Protein AF-A0A0F9R1C4-F1 (afdb_monomer_lite)

Foldseek 3Di:
DDDPDQDDLVNVVVVVVVLVVVQKDKAFDDQFKAKAKAQDPVLVVQLVVVCVVCVVVQQFPWKKKWADPNGIMMIITGGPDGHDLLVSLVVNVVSRGDPVQSVSLVSCVVVPHPPRHIDIGHPPTDIDTDDD

Radius of gyration: 14.85 Å; chains: 1; bounding box: 39×30×43 Å

pLDDT: mean 85.59, std 12.15, range [35.22, 96.94]

Organism: NCBI:txid412755

Structure (mmCIF, N/CA/C/O backbone):
data_AF-A0A0F9R1C4-F1
#
_entry.id   AF-A0A0F9R1C4-F1
#
loop_
_atom_site.group_PDB
_atom_site.id
_atom_site.type_symbol
_atom_site.label_atom_id
_atom_site.label_alt_id
_atom_site.label_comp_id
_atom_site.label_asym_id
_atom_site.label_entity_id
_atom_site.label_seq_id
_atom_site.pdbx_PDB_ins_code
_atom_site.Cartn_x
_atom_site.Cartn_y
_atom_site.Cartn_z
_atom_site.occupancy
_atom_site.B_iso_or_equiv
_atom_site.auth_seq_id
_atom_site.auth_comp_id
_atom_site.auth_asym_id
_atom_site.auth_atom_id
_atom_site.pdbx_PDB_model_num
ATOM 1 N N . MET A 1 1 ? 12.376 13.079 -26.849 1.00 35.22 1 MET A N 1
ATOM 2 C CA . MET A 1 1 ? 11.604 11.848 -26.584 1.00 35.22 1 MET A CA 1
ATOM 3 C C . MET A 1 1 ? 12.262 11.164 -25.399 1.00 35.22 1 MET A C 1
ATOM 5 O O . MET A 1 1 ? 13.296 10.536 -25.569 1.00 35.22 1 MET A O 1
ATOM 9 N N . SER A 1 2 ? 11.776 11.421 -24.185 1.00 38.38 2 SER A N 1
ATOM 10 C CA . SER A 1 2 ? 12.316 10.813 -22.966 1.00 38.38 2 SER A CA 1
ATOM 11 C C . SER A 1 2 ? 11.898 9.348 -22.930 1.00 38.38 2 SER A C 1
ATOM 13 O O . SER A 1 2 ? 10.715 9.051 -22.784 1.00 38.38 2 SER A O 1
ATOM 15 N N . GLY A 1 3 ? 12.860 8.445 -23.117 1.00 39.12 3 GLY A N 1
ATOM 16 C CA . GLY A 1 3 ? 12.654 7.009 -22.990 1.00 39.12 3 GLY A CA 1
ATOM 17 C C . GLY A 1 3 ? 12.244 6.675 -21.564 1.00 39.12 3 GLY A C 1
ATOM 18 O O . GLY A 1 3 ? 13.079 6.627 -20.668 1.00 39.12 3 GLY A O 1
ATOM 19 N N . HIS A 1 4 ? 10.952 6.480 -21.337 1.00 49.06 4 HIS A N 1
ATOM 20 C CA . HIS A 1 4 ? 10.474 5.780 -20.154 1.00 49.06 4 HIS A CA 1
ATOM 21 C C . HIS A 1 4 ? 10.633 4.297 -20.471 1.00 49.06 4 HIS A C 1
ATOM 23 O O . HIS A 1 4 ? 9.728 3.661 -21.006 1.00 49.06 4 HIS A O 1
ATOM 29 N N . GLY A 1 5 ? 11.857 3.793 -20.275 1.00 57.22 5 GLY A N 1
ATOM 30 C CA . GLY A 1 5 ? 12.114 2.359 -20.314 1.00 57.22 5 GLY A CA 1
ATOM 31 C C . GLY A 1 5 ? 11.211 1.663 -19.301 1.00 57.22 5 GLY A C 1
ATOM 32 O O . GLY A 1 5 ? 10.859 2.257 -18.279 1.00 57.22 5 GLY A O 1
ATOM 33 N N . ASN A 1 6 ? 10.810 0.426 -19.598 1.00 60.00 6 ASN A N 1
ATOM 34 C CA . ASN A 1 6 ? 10.078 -0.386 -18.629 1.00 60.00 6 ASN A CA 1
ATOM 35 C C . ASN A 1 6 ? 10.836 -0.381 -17.290 1.00 60.00 6 ASN A C 1
ATOM 37 O O . ASN A 1 6 ? 12.071 -0.425 -17.313 1.00 60.00 6 ASN A O 1
ATOM 41 N N . PRO A 1 7 ? 10.136 -0.322 -16.142 1.00 68.81 7 PRO A N 1
ATOM 42 C CA . PRO A 1 7 ? 10.789 -0.437 -14.847 1.00 68.81 7 PRO A CA 1
ATOM 43 C C . PRO A 1 7 ? 11.641 -1.708 -14.834 1.00 68.81 7 PRO A C 1
ATOM 45 O O . PRO A 1 7 ? 11.129 -2.782 -15.136 1.00 68.81 7 PRO A O 1
ATOM 48 N N . THR A 1 8 ? 12.938 -1.590 -14.547 1.00 80.88 8 THR A N 1
ATOM 49 C CA . THR A 1 8 ? 13.839 -2.744 -14.444 1.00 80.88 8 THR A CA 1
ATOM 50 C C . THR A 1 8 ? 14.053 -3.120 -12.984 1.00 80.88 8 THR A C 1
ATOM 52 O O . THR A 1 8 ? 13.933 -2.291 -12.080 1.00 80.88 8 THR A O 1
ATOM 55 N N . GLN A 1 9 ? 14.428 -4.379 -12.771 1.00 80.06 9 GLN A N 1
ATOM 56 C CA . GLN A 1 9 ? 14.869 -4.903 -11.481 1.00 80.06 9 GLN A CA 1
ATOM 57 C C . GLN A 1 9 ? 16.016 -4.043 -10.907 1.00 80.06 9 GLN A C 1
ATOM 59 O O . GLN A 1 9 ? 15.949 -3.589 -9.770 1.00 80.06 9 GLN A O 1
ATOM 64 N N . GLU A 1 10 ? 16.992 -3.692 -11.748 1.00 83.69 10 GLU A N 1
ATOM 65 C CA . GLU A 1 10 ? 18.109 -2.800 -11.409 1.00 83.69 10 GLU A CA 1
ATOM 66 C C . GLU A 1 10 ? 17.666 -1.386 -11.004 1.00 83.69 10 GLU A C 1
ATOM 68 O O . GLU A 1 10 ? 18.165 -0.844 -10.022 1.00 83.69 10 GLU A O 1
ATOM 73 N N . ALA A 1 11 ? 16.719 -0.775 -11.728 1.00 80.19 11 ALA A N 1
ATOM 74 C CA . ALA A 1 11 ? 16.234 0.570 -11.411 1.00 80.19 11 ALA A CA 1
ATOM 75 C C . ALA A 1 11 ? 15.523 0.612 -10.052 1.00 80.19 11 ALA A C 1
ATOM 77 O O . ALA A 1 11 ? 15.634 1.590 -9.313 1.00 80.19 11 ALA A O 1
ATOM 78 N N . ARG A 1 12 ? 14.809 -0.462 -9.706 1.00 81.69 12 ARG A N 1
ATOM 79 C CA . ARG A 1 12 ? 14.185 -0.602 -8.393 1.00 81.69 12 ARG A CA 1
ATOM 80 C C . ARG A 1 12 ? 15.231 -0.761 -7.294 1.00 81.69 12 ARG A C 1
ATOM 82 O O . ARG A 1 12 ? 15.148 -0.069 -6.283 1.00 81.69 12 ARG A O 1
ATOM 89 N N . ASP A 1 13 ? 16.192 -1.662 -7.485 1.00 85.00 13 ASP A N 1
ATOM 90 C CA . ASP A 1 13 ? 17.241 -1.906 -6.492 1.00 85.00 13 ASP A CA 1
ATOM 91 C C . ASP A 1 13 ? 18.073 -0.636 -6.256 1.00 85.00 13 ASP A C 1
ATOM 93 O O . ASP A 1 13 ? 18.369 -0.303 -5.113 1.00 85.00 13 ASP A O 1
ATOM 97 N N . TYR A 1 14 ? 18.307 0.161 -7.303 1.00 85.44 14 TYR A N 1
ATOM 98 C CA . TYR A 1 14 ? 18.925 1.481 -7.185 1.00 85.44 14 TYR A CA 1
ATOM 99 C C . TYR A 1 14 ? 18.144 2.443 -6.270 1.00 85.44 14 TYR A C 1
ATOM 101 O O . TYR A 1 14 ? 18.745 3.121 -5.435 1.00 85.44 14 TYR A O 1
ATOM 109 N N . GLU A 1 15 ? 16.814 2.519 -6.388 1.00 81.56 15 GLU A N 1
ATOM 110 C CA . GLU A 1 15 ? 16.010 3.383 -5.510 1.00 81.56 15 GLU A CA 1
ATOM 111 C C . GLU A 1 15 ? 15.978 2.871 -4.061 1.00 81.56 15 GLU A C 1
ATOM 113 O O . GLU A 1 15 ? 15.996 3.678 -3.126 1.00 81.56 15 GLU A O 1
ATOM 118 N N . ILE A 1 16 ? 16.000 1.548 -3.861 1.00 85.75 16 ILE 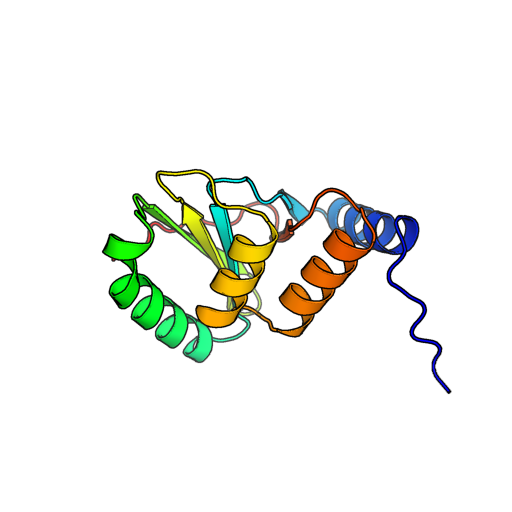A N 1
ATOM 119 C CA . ILE A 1 16 ? 16.144 0.933 -2.535 1.00 85.75 16 ILE A CA 1
ATOM 120 C C . ILE A 1 16 ? 17.498 1.308 -1.924 1.00 85.75 16 ILE A C 1
ATOM 122 O O . ILE A 1 16 ? 17.540 1.835 -0.811 1.00 85.75 16 ILE A O 1
ATOM 126 N N . ASP A 1 17 ? 18.594 1.115 -2.655 1.00 88.56 17 ASP A N 1
ATOM 127 C CA . ASP A 1 17 ? 19.947 1.423 -2.188 1.00 88.56 17 ASP A CA 1
ATOM 128 C C . ASP A 1 17 ? 20.097 2.906 -1.853 1.00 88.56 17 ASP A C 1
ATOM 130 O O . ASP A 1 17 ? 20.601 3.268 -0.790 1.00 88.56 17 ASP A O 1
ATOM 134 N N . LYS A 1 18 ? 19.588 3.786 -2.715 1.00 86.94 18 LYS A N 1
ATOM 135 C CA . LYS A 1 18 ? 19.577 5.235 -2.495 1.00 86.94 18 LYS A CA 1
ATOM 136 C C . LYS A 1 18 ? 18.799 5.624 -1.238 1.00 86.94 18 LYS A C 1
ATOM 138 O O . LYS A 1 18 ? 19.245 6.494 -0.488 1.00 86.94 18 LYS A O 1
ATOM 143 N N . ALA A 1 19 ? 17.654 4.991 -0.983 1.00 86.00 19 ALA A N 1
ATOM 144 C CA . ALA A 1 19 ? 16.889 5.211 0.238 1.00 86.00 19 ALA A CA 1
ATOM 145 C C . ALA A 1 19 ? 17.654 4.727 1.482 1.00 86.00 19 ALA A C 1
ATOM 147 O O . ALA A 1 19 ? 17.767 5.475 2.456 1.00 86.00 19 ALA A O 1
ATOM 148 N N . LEU A 1 20 ? 18.244 3.530 1.436 1.00 87.00 20 LEU A N 1
ATOM 149 C CA . LEU A 1 20 ? 19.052 2.981 2.528 1.00 87.00 20 LEU A CA 1
ATOM 150 C C . LEU A 1 20 ? 20.285 3.851 2.823 1.00 87.00 20 LEU A C 1
ATOM 152 O O . LEU A 1 20 ? 20.552 4.165 3.982 1.00 87.00 20 LEU A O 1
ATOM 156 N N . MET A 1 21 ? 20.994 4.320 1.789 1.00 88.81 21 MET A 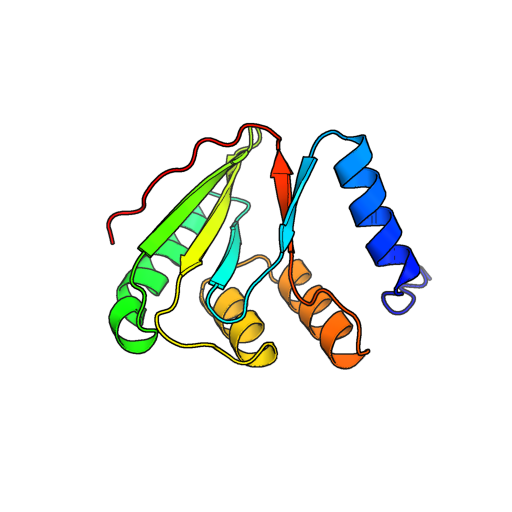N 1
ATOM 157 C CA . MET A 1 21 ? 22.128 5.248 1.918 1.00 88.81 21 MET A CA 1
ATOM 158 C C . MET A 1 21 ? 21.720 6.592 2.533 1.00 88.81 21 MET A C 1
ATOM 160 O O . MET A 1 21 ? 22.515 7.221 3.229 1.00 88.81 21 MET A O 1
ATOM 164 N N . ALA A 1 22 ? 20.475 7.023 2.321 1.00 86.44 22 ALA A N 1
ATOM 165 C CA . ALA A 1 22 ? 19.905 8.209 2.955 1.00 86.44 22 ALA A CA 1
ATOM 166 C C . ALA A 1 22 ? 19.427 7.962 4.404 1.00 86.44 22 ALA A C 1
ATOM 168 O O . ALA A 1 22 ? 18.799 8.844 4.994 1.00 86.44 22 ALA A O 1
ATOM 169 N N . GLY A 1 23 ? 19.692 6.782 4.979 1.00 85.19 23 GLY A N 1
ATOM 170 C CA . GLY A 1 23 ? 19.266 6.410 6.329 1.00 85.19 23 GLY A CA 1
ATOM 171 C C . GLY A 1 23 ? 17.756 6.203 6.450 1.00 85.19 23 GLY A C 1
ATOM 172 O O . GLY A 1 23 ? 17.192 6.385 7.529 1.00 85.19 23 GLY A O 1
ATOM 173 N N . ARG A 1 24 ? 17.081 5.882 5.342 1.00 85.94 24 ARG A N 1
ATOM 174 C CA . ARG A 1 24 ? 15.646 5.586 5.317 1.00 85.94 24 ARG A CA 1
ATOM 175 C C . ARG A 1 24 ? 15.397 4.102 5.560 1.00 85.94 24 ARG A C 1
ATOM 177 O O . ARG A 1 24 ? 16.268 3.261 5.352 1.00 85.94 24 ARG A O 1
ATOM 184 N N . VAL A 1 25 ? 14.191 3.786 6.005 1.00 86.38 25 VAL A N 1
ATOM 185 C CA . VAL A 1 25 ? 13.720 2.425 6.256 1.00 86.38 25 VAL A CA 1
ATOM 186 C C . VAL A 1 25 ? 12.840 1.993 5.091 1.00 86.38 25 VAL A C 1
ATOM 188 O O . VAL A 1 25 ? 11.992 2.757 4.639 1.00 86.38 25 VAL A O 1
ATOM 191 N N . ILE A 1 26 ? 13.028 0.766 4.612 1.00 86.81 26 ILE A N 1
ATOM 192 C CA . ILE A 1 26 ? 12.151 0.167 3.605 1.00 86.81 26 ILE A CA 1
ATOM 193 C C . ILE A 1 26 ? 11.121 -0.698 4.318 1.00 86.81 26 ILE A C 1
ATOM 195 O O . ILE A 1 26 ? 11.480 -1.642 5.023 1.00 86.81 26 ILE A O 1
ATOM 199 N N . VAL A 1 27 ? 9.842 -0.386 4.127 1.00 87.38 27 VAL A N 1
ATOM 200 C CA . VAL A 1 27 ? 8.738 -1.179 4.666 1.00 87.38 27 VAL A CA 1
ATOM 201 C C . VAL A 1 27 ? 8.140 -1.998 3.538 1.00 87.38 27 VAL A C 1
ATOM 203 O O . VAL A 1 27 ? 7.409 -1.473 2.701 1.00 87.38 27 VAL A O 1
ATOM 206 N N . TYR A 1 28 ? 8.439 -3.292 3.521 1.00 87.88 28 TYR A N 1
ATOM 207 C CA . TYR A 1 28 ? 7.884 -4.215 2.537 1.00 87.88 28 TYR A CA 1
ATOM 208 C C . TYR A 1 28 ? 6.434 -4.574 2.865 1.00 87.88 28 TYR A C 1
ATOM 210 O O . TYR A 1 28 ? 6.090 -4.838 4.019 1.00 87.88 28 TYR A O 1
ATOM 218 N N . GLY A 1 29 ? 5.589 -4.605 1.837 1.00 86.12 29 GLY A N 1
ATOM 219 C CA . GLY A 1 29 ? 4.228 -5.114 1.932 1.00 86.12 29 GLY A CA 1
ATOM 220 C C . GLY A 1 29 ? 4.210 -6.596 2.308 1.00 86.12 29 GLY A C 1
ATOM 221 O O . GLY A 1 29 ? 5.072 -7.371 1.893 1.00 86.12 29 GLY A O 1
ATOM 222 N N . THR A 1 30 ? 3.200 -7.000 3.071 1.00 91.31 30 THR A N 1
ATOM 223 C CA . THR A 1 30 ? 2.920 -8.407 3.384 1.00 91.31 30 THR A CA 1
ATOM 224 C C . THR A 1 30 ? 1.540 -8.781 2.840 1.00 91.31 30 THR A C 1
ATOM 226 O O . THR A 1 30 ? 0.732 -7.893 2.561 1.00 91.31 30 THR A O 1
ATOM 229 N N . PRO A 1 31 ? 1.211 -10.079 2.701 1.00 94.31 31 PRO A N 1
ATOM 230 C CA . PRO A 1 31 ? -0.127 -10.491 2.278 1.00 94.31 31 PRO A CA 1
ATOM 231 C C . PRO A 1 31 ? -1.260 -9.967 3.169 1.00 94.31 31 PRO A C 1
ATOM 233 O O . PRO A 1 31 ? -2.387 -9.867 2.710 1.00 94.31 31 PRO A O 1
ATOM 236 N N . THR A 1 32 ? -0.971 -9.608 4.418 1.00 95.56 32 THR A N 1
ATOM 237 C CA . THR A 1 32 ? -1.947 -9.121 5.402 1.00 95.56 32 THR A CA 1
ATOM 238 C C . THR A 1 32 ? -1.816 -7.622 5.675 1.00 95.56 32 THR A C 1
ATOM 240 O O . THR A 1 32 ? -2.261 -7.151 6.721 1.00 95.56 32 THR A O 1
ATOM 243 N N . MET A 1 33 ? -1.188 -6.859 4.774 1.00 95.00 33 MET A N 1
ATOM 244 C CA . MET A 1 33 ? -0.988 -5.422 4.952 1.00 95.00 33 MET A CA 1
ATOM 245 C C . MET A 1 33 ? -1.247 -4.640 3.664 1.00 95.00 33 MET A C 1
ATOM 247 O O . MET A 1 33 ? -0.640 -4.921 2.632 1.00 95.00 33 MET A O 1
ATOM 251 N N . LEU A 1 34 ? -2.090 -3.609 3.754 1.00 95.38 34 LEU A N 1
ATOM 252 C CA . LEU A 1 34 ? -2.172 -2.542 2.755 1.00 95.38 34 LEU A CA 1
ATOM 253 C C . LEU A 1 34 ? -1.343 -1.345 3.220 1.00 95.38 34 LEU A C 1
ATOM 255 O O . LEU A 1 34 ? -1.319 -1.011 4.405 1.00 95.38 34 LEU A O 1
ATOM 259 N N . GLN A 1 35 ? -0.689 -0.693 2.271 1.00 94.88 35 GLN A N 1
ATOM 260 C CA . GLN A 1 35 ? 0.140 0.486 2.479 1.00 94.88 35 GLN A CA 1
ATOM 261 C C . GLN A 1 35 ? -0.424 1.629 1.640 1.00 94.88 35 GLN A C 1
ATOM 263 O O . GLN A 1 35 ? -0.538 1.467 0.429 1.00 94.88 35 GLN A O 1
ATOM 268 N N . LEU A 1 36 ? -0.772 2.762 2.245 1.00 95.12 36 LEU A N 1
ATOM 269 C CA . LEU A 1 36 ? -1.213 3.957 1.522 1.00 95.12 36 LEU A CA 1
ATOM 270 C C . LEU A 1 36 ? -0.147 5.038 1.620 1.00 95.12 36 LEU A C 1
ATOM 272 O O . LEU A 1 36 ? 0.312 5.321 2.725 1.00 95.12 36 LEU A O 1
ATOM 276 N N . ASP A 1 37 ? 0.186 5.648 0.488 1.00 93.50 37 ASP A N 1
ATOM 277 C CA . ASP A 1 37 ? 1.041 6.832 0.412 1.00 93.50 37 ASP A CA 1
ATOM 278 C C . ASP A 1 37 ? 0.188 8.076 0.163 1.00 93.50 37 ASP A C 1
ATOM 280 O O . ASP A 1 37 ? -0.571 8.115 -0.809 1.00 93.50 37 ASP A O 1
ATOM 284 N N . LEU A 1 38 ? 0.239 9.049 1.075 1.00 93.00 38 LEU A N 1
ATOM 285 C CA . LEU A 1 38 ? -0.649 10.209 1.088 1.00 93.00 38 LEU A CA 1
ATOM 286 C C . LEU A 1 38 ? 0.173 11.492 1.262 1.00 93.00 38 LEU A C 1
ATOM 288 O O . LEU A 1 38 ? 0.729 11.757 2.327 1.00 93.00 38 LEU A O 1
ATOM 292 N N . ASP A 1 39 ? 0.175 12.344 0.243 1.00 89.00 39 ASP A N 1
ATOM 293 C CA . ASP A 1 39 ? 0.955 13.588 0.211 1.00 89.00 39 ASP A CA 1
ATOM 294 C C . ASP A 1 39 ? 0.273 14.771 0.919 1.00 89.00 39 ASP A C 1
ATOM 296 O O . ASP A 1 39 ? 0.853 15.847 1.062 1.00 89.00 39 ASP A O 1
ATOM 300 N N . SER A 1 40 ? -0.988 14.620 1.337 1.00 89.56 40 SER A N 1
ATOM 301 C CA . SER A 1 40 ? -1.777 15.727 1.883 1.00 89.56 40 SER A CA 1
ATOM 302 C C . SER A 1 40 ? -2.749 15.315 2.985 1.00 89.56 40 SER A C 1
ATOM 304 O O . SER A 1 40 ? -3.233 14.184 3.063 1.00 89.56 40 SER A O 1
ATOM 306 N N . MET A 1 41 ? -3.109 16.291 3.826 1.00 89.19 41 MET A N 1
ATOM 307 C CA . MET A 1 41 ? -4.142 16.103 4.848 1.00 89.19 41 MET A CA 1
ATOM 308 C C . MET A 1 41 ? -5.517 15.795 4.234 1.00 89.19 41 MET A C 1
ATOM 310 O O . MET A 1 41 ? -6.287 15.028 4.801 1.00 89.19 41 MET A O 1
ATOM 314 N N . GLU A 1 42 ? -5.821 16.344 3.056 1.00 91.75 42 GLU A N 1
ATOM 315 C CA . GLU A 1 42 ? -7.076 16.062 2.356 1.00 91.75 42 GLU A CA 1
ATOM 316 C C . GLU A 1 42 ? -7.167 14.591 1.921 1.00 91.75 42 GLU A C 1
ATOM 318 O O . GLU A 1 42 ? -8.194 13.943 2.145 1.00 91.75 42 GLU A O 1
ATOM 323 N N . GLN A 1 43 ? -6.088 14.043 1.346 1.00 93.38 43 GLN A N 1
ATOM 324 C CA . GLN A 1 43 ? -5.997 12.618 1.017 1.00 93.38 43 GLN A CA 1
ATOM 325 C C . GLN A 1 43 ? -6.122 11.756 2.273 1.00 93.38 43 GLN A C 1
ATOM 327 O O . GLN A 1 43 ? -6.880 10.791 2.263 1.00 93.38 43 GLN A O 1
ATOM 332 N N . TYR A 1 44 ? -5.465 12.143 3.370 1.00 93.00 44 TYR A N 1
ATOM 333 C CA . TYR A 1 44 ? -5.600 11.469 4.661 1.00 93.00 44 TYR A CA 1
ATOM 334 C C . TYR A 1 44 ? -7.050 11.413 5.146 1.00 93.00 44 TYR A C 1
ATOM 336 O O . TYR A 1 44 ? -7.566 10.330 5.411 1.00 93.00 44 TYR A O 1
ATOM 344 N N . THR A 1 45 ? -7.753 12.544 5.205 1.00 92.88 45 THR A N 1
ATOM 345 C CA . THR A 1 45 ? -9.153 12.569 5.653 1.00 92.88 45 THR A CA 1
ATOM 346 C C . THR A 1 45 ? -10.055 11.706 4.766 1.00 92.88 45 THR A C 1
ATOM 348 O O . THR A 1 45 ? -10.914 10.986 5.278 1.00 92.88 45 THR A O 1
ATOM 351 N N . LYS A 1 46 ? -9.846 11.734 3.444 1.00 95.44 46 LYS A N 1
ATOM 352 C CA . LYS A 1 46 ? -10.586 10.888 2.496 1.00 95.44 46 LYS A CA 1
ATOM 353 C C . LYS A 1 46 ? -10.292 9.403 2.707 1.00 95.44 46 LYS A C 1
ATOM 355 O O . LYS A 1 46 ? -11.235 8.619 2.797 1.00 95.44 46 LYS A O 1
ATOM 360 N N . ALA A 1 47 ? -9.019 9.034 2.839 1.00 96.00 47 ALA A N 1
ATOM 361 C CA . ALA A 1 47 ? -8.595 7.662 3.085 1.00 96.00 47 ALA A CA 1
ATOM 362 C C . ALA A 1 47 ? -9.211 7.125 4.379 1.00 96.00 47 ALA A C 1
ATOM 364 O O . ALA A 1 47 ? -9.843 6.076 4.358 1.00 96.00 47 ALA A O 1
ATOM 365 N N . VAL A 1 48 ? -9.131 7.874 5.485 1.00 95.06 48 VAL A N 1
ATOM 366 C CA . VAL A 1 48 ? -9.738 7.475 6.766 1.00 95.06 48 VAL A CA 1
ATOM 367 C C . VAL A 1 48 ? -11.239 7.220 6.620 1.00 95.06 48 VAL A C 1
ATOM 369 O O . VAL A 1 48 ? -11.718 6.185 7.073 1.00 95.06 48 VAL A O 1
ATOM 372 N N . SER A 1 49 ? -11.971 8.104 5.936 1.00 95.94 49 SER A N 1
ATOM 373 C CA . SER A 1 49 ? -13.407 7.919 5.681 1.00 95.94 49 SER A CA 1
ATOM 374 C C . SER A 1 49 ? -13.704 6.615 4.926 1.00 95.94 49 SER A C 1
ATOM 376 O O . SER A 1 49 ? -14.570 5.835 5.331 1.00 95.94 49 SER A O 1
ATOM 378 N N . LEU A 1 50 ? -12.943 6.334 3.863 1.00 96.94 50 LEU A N 1
ATOM 379 C CA . LEU A 1 50 ? -13.097 5.113 3.068 1.00 96.94 50 LEU A CA 1
ATOM 380 C C . LEU A 1 50 ? -12.727 3.860 3.866 1.00 96.94 50 LEU A C 1
ATOM 382 O O . LEU A 1 50 ? -13.457 2.871 3.830 1.00 96.94 50 LEU A O 1
ATOM 386 N N . ILE A 1 51 ? -11.639 3.907 4.634 1.00 96.31 51 ILE A N 1
ATOM 387 C CA . ILE A 1 51 ? -11.214 2.796 5.487 1.00 96.31 51 ILE A CA 1
ATOM 388 C C . ILE A 1 51 ? -12.295 2.495 6.528 1.00 96.31 51 ILE A C 1
ATOM 390 O O . ILE A 1 51 ? -12.657 1.333 6.694 1.00 96.31 51 ILE A O 1
ATOM 394 N N . THR A 1 52 ? -12.857 3.510 7.192 1.00 95.44 52 THR A N 1
ATOM 395 C CA . THR A 1 52 ? -13.971 3.324 8.134 1.00 95.44 52 THR A CA 1
ATOM 396 C C . THR A 1 52 ? -15.169 2.667 7.449 1.00 95.44 52 THR A C 1
ATOM 398 O O . THR A 1 52 ? -15.756 1.741 8.009 1.00 95.44 52 THR A O 1
ATOM 401 N N . HIS A 1 53 ? -15.508 3.091 6.228 1.00 95.75 53 HIS A N 1
ATOM 402 C CA . HIS A 1 53 ? -16.630 2.533 5.472 1.00 95.75 53 HIS A CA 1
ATOM 403 C C . HIS A 1 53 ? -16.427 1.053 5.101 1.00 95.75 53 HIS A C 1
ATOM 405 O O . HIS A 1 53 ? -17.355 0.250 5.201 1.00 95.75 53 HIS A O 1
ATOM 411 N N . PHE A 1 54 ? -15.207 0.668 4.721 1.00 95.81 54 PHE A N 1
ATOM 412 C CA . PHE A 1 54 ? -14.888 -0.695 4.283 1.00 95.81 54 PHE A CA 1
ATOM 413 C C . PHE A 1 54 ? -14.290 -1.591 5.378 1.00 95.81 54 PHE A C 1
ATOM 415 O O . PHE A 1 54 ? -14.013 -2.761 5.118 1.00 95.81 54 PHE A O 1
ATOM 422 N N . LYS A 1 55 ? -14.146 -1.094 6.614 1.00 94.12 55 LYS A N 1
ATOM 423 C CA . LYS A 1 55 ? -13.463 -1.780 7.726 1.00 94.12 55 LYS A CA 1
ATOM 424 C C . LYS A 1 55 ? -13.944 -3.209 7.963 1.00 94.12 55 LYS A C 1
ATOM 426 O O . LYS A 1 55 ? -13.126 -4.114 8.118 1.00 94.12 55 LYS A O 1
ATOM 431 N N . SER A 1 56 ? -15.261 -3.409 7.995 1.00 92.31 56 SER A N 1
ATOM 432 C CA . SER A 1 56 ? -15.873 -4.723 8.214 1.00 92.31 56 SER A CA 1
ATOM 433 C C . SER A 1 56 ? -15.694 -5.659 7.020 1.00 92.31 56 SER A C 1
ATOM 435 O O . SER A 1 56 ? -15.423 -6.837 7.216 1.00 92.31 56 SER A O 1
ATOM 437 N N . HIS A 1 57 ? -15.800 -5.133 5.798 1.00 94.25 57 HIS A N 1
ATOM 438 C CA . HIS A 1 57 ? -15.674 -5.902 4.558 1.00 94.25 57 HIS A CA 1
ATOM 439 C C . HIS A 1 57 ? -14.244 -6.398 4.327 1.00 94.25 57 HIS A C 1
ATOM 441 O O . HIS A 1 57 ? -14.049 -7.495 3.819 1.00 94.25 57 HIS A O 1
ATOM 447 N N . LEU A 1 58 ? -13.256 -5.592 4.717 1.00 93.25 58 LEU A N 1
ATOM 448 C CA . LEU A 1 58 ? -11.835 -5.904 4.579 1.00 93.25 58 LEU A CA 1
ATOM 449 C C . LEU A 1 58 ? -11.249 -6.635 5.794 1.00 93.25 58 LEU A C 1
ATOM 451 O O . LEU A 1 58 ? -10.075 -6.991 5.775 1.00 93.25 58 LEU A O 1
ATOM 455 N N . GLY A 1 59 ? -12.035 -6.834 6.859 1.00 94.00 59 GLY A N 1
ATOM 456 C CA . GLY A 1 59 ? -11.569 -7.485 8.081 1.00 94.00 59 GLY A CA 1
ATOM 457 C C . GLY A 1 59 ? -10.341 -6.792 8.674 1.00 94.00 59 GLY A C 1
ATOM 458 O O . GLY A 1 59 ? -9.317 -7.439 8.858 1.00 94.00 59 GLY A O 1
ATOM 459 N N . ILE A 1 60 ? -10.426 -5.480 8.930 1.00 94.50 60 ILE A N 1
ATOM 460 C CA . ILE A 1 60 ? -9.294 -4.652 9.385 1.00 94.50 60 ILE A CA 1
ATOM 461 C C . ILE A 1 60 ? -9.187 -4.662 10.925 1.00 94.50 60 ILE A C 1
ATOM 463 O O . ILE A 1 60 ? -9.953 -3.942 11.582 1.00 94.50 60 ILE A O 1
ATOM 467 N N . PRO A 1 61 ? -8.247 -5.418 11.536 1.00 90.75 61 PRO A N 1
ATOM 468 C CA . PRO A 1 61 ? -8.035 -5.420 12.985 1.00 90.75 61 PRO A CA 1
ATOM 469 C C . PRO A 1 61 ? -7.380 -4.141 13.506 1.00 90.75 61 PRO A C 1
ATOM 471 O O . PRO A 1 61 ? -7.676 -3.703 14.619 1.00 90.75 61 PRO A O 1
ATOM 474 N N . SER A 1 62 ? -6.478 -3.537 12.732 1.00 92.44 62 SER A N 1
ATOM 475 C CA . SER A 1 62 ? -5.699 -2.388 13.187 1.00 92.44 62 SER A CA 1
ATOM 476 C C . SER A 1 62 ? -5.207 -1.536 12.032 1.00 92.44 62 SER A C 1
ATOM 478 O O . SER A 1 62 ? -4.853 -2.046 10.969 1.00 92.44 62 SER A O 1
ATOM 480 N N . VAL A 1 63 ? -5.133 -0.231 12.284 1.00 94.00 63 VAL A N 1
ATOM 481 C CA . VAL A 1 63 ? -4.554 0.737 11.359 1.00 94.00 63 VAL A CA 1
ATOM 482 C C . VAL A 1 63 ? -3.548 1.596 12.099 1.00 94.00 63 VAL A C 1
ATOM 484 O O . VAL A 1 63 ? -3.812 2.082 13.203 1.00 94.00 63 VAL A O 1
ATOM 487 N N . PHE A 1 64 ? -2.391 1.775 11.480 1.00 91.94 64 PHE A N 1
ATOM 488 C CA . PHE A 1 64 ? -1.326 2.627 11.974 1.00 91.94 64 PHE A CA 1
ATOM 489 C C . PHE A 1 64 ? -0.960 3.651 10.918 1.00 91.94 64 PHE A C 1
ATOM 491 O O . PHE A 1 64 ? -1.208 3.440 9.733 1.00 91.94 64 PHE A O 1
ATOM 498 N N . TRP A 1 65 ? -0.347 4.746 11.334 1.00 90.75 65 TRP A N 1
ATOM 499 C CA . TRP A 1 65 ? 0.187 5.708 10.390 1.00 90.75 65 TRP A CA 1
ATOM 500 C C . TRP A 1 65 ? 1.457 6.370 10.910 1.00 90.75 65 TRP A C 1
ATOM 502 O O . TRP A 1 65 ? 1.730 6.377 12.115 1.00 90.75 65 TRP A O 1
ATOM 512 N N . THR A 1 66 ? 2.229 6.898 9.972 1.00 89.50 66 THR A N 1
ATOM 513 C CA . THR A 1 66 ? 3.467 7.649 10.190 1.00 89.50 66 THR A CA 1
ATOM 514 C C . THR A 1 66 ? 3.352 9.003 9.493 1.00 89.50 66 THR A C 1
ATOM 516 O O . THR A 1 66 ? 2.616 9.148 8.515 1.00 89.50 66 THR A O 1
ATOM 519 N N . GLU A 1 67 ? 4.073 10.007 9.993 1.00 85.94 67 GLU A N 1
ATOM 520 C CA . GLU A 1 67 ? 4.207 11.314 9.341 1.00 85.94 67 GLU A CA 1
ATOM 521 C C . GLU A 1 67 ? 5.677 11.611 9.066 1.00 85.94 67 GLU A C 1
ATOM 523 O O . GLU A 1 67 ? 6.530 11.525 9.953 1.00 85.94 67 GLU A O 1
ATOM 528 N N . SER A 1 68 ? 5.976 12.007 7.837 1.00 77.44 68 SER A N 1
ATOM 529 C CA . SER A 1 68 ? 7.264 12.589 7.484 1.00 77.44 68 SER A CA 1
ATOM 530 C C . SER A 1 68 ? 7.350 14.052 7.936 1.00 77.44 68 SER A C 1
ATOM 532 O O . SER A 1 68 ? 6.344 14.732 8.125 1.00 77.44 68 SER A O 1
ATOM 534 N N . LYS A 1 69 ? 8.571 14.597 8.023 1.00 71.56 69 LYS A N 1
ATOM 535 C CA . LYS A 1 69 ? 8.784 16.024 8.335 1.00 71.56 69 LYS A CA 1
ATOM 536 C C . LYS A 1 69 ? 8.156 16.976 7.308 1.00 71.56 69 LYS A C 1
ATOM 538 O O . LYS A 1 69 ? 7.897 18.126 7.643 1.00 71.56 69 LYS A O 1
ATOM 543 N N . SER A 1 70 ? 7.959 16.521 6.070 1.00 74.00 70 SER A N 1
ATOM 544 C CA . SER A 1 70 ? 7.344 17.297 4.987 1.00 74.00 70 SER A CA 1
ATOM 545 C C . SER A 1 70 ? 5.817 17.193 4.952 1.00 74.00 70 SER A C 1
ATOM 547 O O . SER A 1 70 ? 5.203 17.855 4.123 1.00 74.00 70 SER A O 1
ATOM 549 N N . GLY A 1 71 ? 5.202 16.408 5.844 1.00 75.56 71 GLY A N 1
ATOM 550 C CA . GLY A 1 71 ? 3.746 16.267 5.951 1.00 75.56 71 GLY A CA 1
ATOM 551 C C . GLY 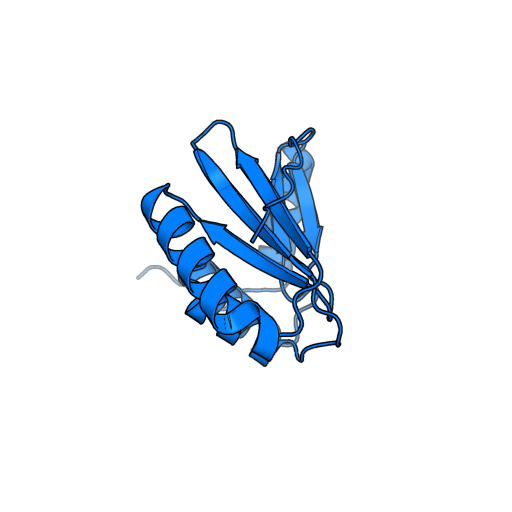A 1 71 ? 3.142 15.102 5.161 1.00 75.56 71 GLY A C 1
ATOM 552 O O . GLY A 1 71 ? 1.939 14.865 5.285 1.00 75.56 71 GLY A O 1
ATOM 553 N N . ASN A 1 72 ? 3.949 14.342 4.409 1.00 83.81 72 ASN A N 1
ATOM 554 C CA . ASN A 1 72 ? 3.506 13.083 3.802 1.00 83.81 72 ASN A CA 1
ATOM 555 C C . ASN A 1 72 ? 3.191 12.080 4.909 1.00 83.81 72 ASN A C 1
ATOM 557 O O . ASN A 1 72 ? 3.973 11.954 5.860 1.00 83.81 72 ASN A O 1
ATOM 561 N N . ARG A 1 73 ? 2.074 11.371 4.769 1.00 89.69 73 ARG A N 1
ATOM 562 C CA . ARG A 1 73 ? 1.623 10.338 5.696 1.00 89.69 73 ARG A CA 1
ATOM 563 C C . ARG A 1 73 ? 1.581 8.999 5.002 1.00 89.69 73 ARG A C 1
ATOM 565 O O . ARG A 1 73 ? 1.014 8.885 3.920 1.00 89.69 73 ARG A O 1
ATOM 572 N N . HIS A 1 74 ? 2.068 7.977 5.687 1.00 92.56 74 HIS A N 1
ATOM 573 C CA . HIS A 1 74 ? 1.819 6.610 5.272 1.00 92.56 74 HIS A CA 1
ATOM 574 C C . HIS A 1 74 ? 0.825 5.954 6.214 1.00 92.56 74 HIS A C 1
ATOM 576 O O . HIS A 1 74 ? 0.952 6.075 7.431 1.00 92.56 74 HIS A O 1
ATOM 582 N N . ILE A 1 75 ? -0.166 5.260 5.658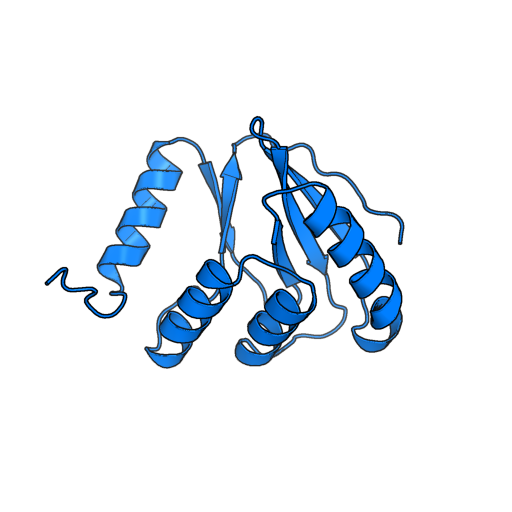 1.00 94.00 75 ILE A N 1
ATOM 583 C CA . ILE A 1 75 ? -1.112 4.453 6.433 1.00 94.00 75 ILE A CA 1
ATOM 584 C C . ILE A 1 75 ? -0.815 2.976 6.192 1.00 94.00 75 ILE A C 1
ATOM 586 O O . ILE A 1 75 ? -0.727 2.526 5.054 1.00 94.00 75 ILE A O 1
ATOM 590 N N . TYR A 1 76 ? -0.724 2.220 7.279 1.00 94.12 76 TYR A N 1
ATOM 591 C CA . TYR A 1 76 ? -0.539 0.777 7.302 1.00 94.12 76 TYR A CA 1
ATOM 592 C C . TYR A 1 76 ? -1.807 0.128 7.842 1.00 94.12 76 TYR A C 1
ATOM 594 O O . TYR A 1 76 ? -2.170 0.312 9.005 1.00 94.12 76 TYR A O 1
ATOM 602 N N . ILE A 1 77 ? -2.497 -0.618 6.988 1.00 95.38 77 ILE A N 1
ATOM 603 C CA . ILE A 1 77 ? -3.756 -1.287 7.310 1.00 95.38 77 ILE A CA 1
ATOM 604 C C . ILE A 1 77 ? -3.471 -2.774 7.418 1.00 95.38 77 ILE A C 1
ATOM 606 O O . ILE A 1 77 ? -3.142 -3.407 6.417 1.00 95.38 77 ILE A O 1
ATOM 610 N N . HIS A 1 78 ? -3.621 -3.338 8.610 1.00 95.12 78 HIS A N 1
ATOM 611 C CA . HIS A 1 78 ? -3.546 -4.783 8.773 1.00 95.12 78 HIS A CA 1
ATOM 612 C C . HIS A 1 78 ? -4.881 -5.417 8.418 1.00 95.12 78 HIS A C 1
ATOM 614 O O . HIS A 1 78 ? -5.932 -4.840 8.692 1.00 95.12 78 HIS A O 1
ATOM 620 N N . LEU A 1 79 ? -4.814 -6.604 7.827 1.00 95.81 79 LEU A N 1
ATOM 621 C CA . LEU A 1 79 ? -5.943 -7.436 7.436 1.00 95.81 79 LEU A CA 1
ATOM 622 C C . LEU A 1 79 ? -5.919 -8.724 8.264 1.00 95.81 79 LEU A C 1
ATOM 624 O O . LEU A 1 79 ? -4.843 -9.237 8.580 1.00 95.81 79 LEU A O 1
ATOM 628 N N . ASN A 1 80 ? -7.093 -9.254 8.599 1.00 95.31 80 ASN A N 1
ATOM 629 C CA . ASN A 1 80 ? -7.204 -10.567 9.240 1.00 95.31 80 ASN A CA 1
ATOM 630 C C . ASN A 1 80 ? -6.749 -11.689 8.301 1.00 95.31 80 ASN A C 1
ATOM 632 O O . ASN A 1 80 ? -6.061 -12.613 8.734 1.00 95.31 80 ASN A O 1
ATOM 636 N N . ASP A 1 81 ? -7.107 -11.576 7.023 1.00 96.06 81 ASP A N 1
ATOM 637 C CA . ASP A 1 81 ? -6.874 -12.604 6.018 1.00 96.06 81 ASP A CA 1
ATOM 638 C C . ASP A 1 81 ? -5.853 -12.138 4.967 1.00 96.06 81 ASP A C 1
ATOM 640 O O . ASP A 1 81 ? -5.809 -10.952 4.619 1.00 96.06 81 ASP A O 1
ATOM 644 N N . PRO A 1 82 ? -5.019 -13.051 4.436 1.00 96.00 82 PRO A N 1
ATOM 645 C CA . PRO A 1 82 ? -4.133 -12.745 3.323 1.00 96.00 82 PRO A CA 1
ATOM 646 C C . PRO A 1 82 ? -4.913 -12.307 2.079 1.00 96.00 82 PRO A C 1
ATOM 648 O O . PRO A 1 82 ? -5.867 -12.962 1.665 1.00 96.00 82 PRO A O 1
ATOM 651 N N . MET A 1 83 ? -4.446 -11.244 1.435 1.00 94.88 83 MET A N 1
ATOM 652 C CA . MET A 1 83 ? -5.001 -10.706 0.199 1.00 94.88 83 MET A CA 1
ATOM 653 C C . MET A 1 83 ? -4.007 -10.885 -0.961 1.00 94.88 83 MET A C 1
ATOM 655 O O . MET A 1 83 ? -2.816 -10.585 -0.783 1.00 94.88 83 MET A O 1
ATOM 659 N N . PRO A 1 84 ? -4.458 -11.345 -2.149 1.00 92.81 84 PRO A N 1
ATOM 660 C CA . PRO A 1 84 ? -3.643 -11.394 -3.363 1.00 92.81 84 PRO A CA 1
ATOM 661 C C . PRO A 1 84 ? -3.022 -10.042 -3.702 1.00 92.81 84 PRO A C 1
ATOM 663 O O . PRO A 1 84 ? -3.530 -8.986 -3.339 1.00 92.81 84 PRO A O 1
ATOM 666 N N . ARG A 1 85 ? -1.885 -10.063 -4.388 1.00 89.00 85 ARG A N 1
ATOM 667 C CA . ARG A 1 85 ? -1.042 -8.874 -4.558 1.00 89.00 85 ARG A CA 1
ATOM 668 C C . ARG A 1 85 ? -1.736 -7.804 -5.391 1.00 89.00 85 ARG A C 1
ATOM 670 O O . ARG A 1 85 ? -1.717 -6.629 -5.042 1.00 89.00 85 ARG A O 1
ATOM 677 N N . GLU A 1 86 ? -2.367 -8.244 -6.466 1.00 91.69 86 GLU A N 1
ATOM 678 C CA . GLU A 1 86 ? -3.133 -7.442 -7.407 1.00 91.69 86 GLU A CA 1
ATOM 679 C C . GLU A 1 86 ? -4.306 -6.765 -6.693 1.00 91.69 86 GLU A C 1
ATOM 681 O O . GLU A 1 86 ? -4.516 -5.560 -6.846 1.00 91.69 86 GLU A O 1
ATOM 686 N N . ASP A 1 87 ? -4.995 -7.515 -5.831 1.00 94.19 87 ASP A N 1
ATOM 687 C CA . ASP A 1 87 ? -6.091 -7.000 -5.014 1.00 94.19 87 ASP A CA 1
ATOM 688 C C . ASP A 1 87 ? -5.588 -5.964 -4.006 1.00 94.19 87 ASP A C 1
ATOM 690 O O . ASP A 1 87 ? -6.226 -4.925 -3.835 1.00 94.19 87 ASP A O 1
ATOM 694 N N . ARG A 1 88 ? -4.418 -6.182 -3.382 1.00 93.88 88 ARG A N 1
ATOM 695 C CA . ARG A 1 88 ? -3.825 -5.194 -2.465 1.00 93.88 88 ARG A CA 1
ATOM 696 C C . ARG A 1 88 ? -3.566 -3.868 -3.172 1.00 93.88 88 ARG A C 1
ATOM 698 O O . ARG A 1 88 ? -3.962 -2.832 -2.650 1.00 93.88 88 ARG A O 1
ATOM 705 N N . ILE A 1 89 ? -2.962 -3.883 -4.362 1.00 93.12 89 ILE A N 1
ATOM 706 C CA . ILE A 1 89 ? -2.717 -2.659 -5.146 1.00 93.12 89 ILE A CA 1
ATOM 707 C C . ILE A 1 89 ? -4.032 -1.974 -5.518 1.00 93.12 89 ILE A C 1
ATOM 709 O O . ILE A 1 89 ? -4.162 -0.757 -5.365 1.00 93.12 89 ILE A O 1
ATOM 713 N N . ALA A 1 90 ? -5.024 -2.743 -5.975 1.00 94.44 90 ALA A N 1
ATOM 714 C CA . ALA A 1 90 ? -6.331 -2.200 -6.326 1.00 94.44 90 ALA A CA 1
ATOM 715 C C . ALA A 1 90 ? -6.982 -1.502 -5.122 1.00 94.44 90 ALA A C 1
ATOM 717 O O . ALA A 1 90 ? -7.395 -0.346 -5.224 1.00 94.44 90 ALA A O 1
ATOM 718 N N . TRP A 1 91 ? -6.998 -2.159 -3.959 1.00 96.81 91 TRP A N 1
ATOM 719 C CA . TRP A 1 91 ? -7.524 -1.581 -2.726 1.00 96.81 91 TRP A CA 1
ATOM 720 C C . TRP A 1 91 ? -6.732 -0.364 -2.256 1.00 96.81 91 TRP A C 1
ATOM 722 O O . TRP A 1 91 ? -7.344 0.626 -1.865 1.00 96.81 91 TRP A O 1
ATOM 732 N N . GLN A 1 92 ? -5.401 -0.380 -2.341 1.00 96.12 92 GLN A N 1
ATOM 733 C CA . GLN A 1 92 ? -4.577 0.790 -2.021 1.00 96.12 92 GLN A CA 1
ATOM 734 C C . GLN A 1 92 ? -4.964 1.994 -2.892 1.00 96.12 92 GLN A C 1
ATOM 736 O O . GLN A 1 92 ? -5.172 3.094 -2.375 1.00 96.12 92 GLN A O 1
ATOM 741 N N . GLY A 1 93 ? -5.162 1.777 -4.194 1.00 95.25 93 GLY A N 1
ATOM 742 C CA . GLY A 1 93 ? -5.644 2.806 -5.115 1.00 95.25 93 GLY A CA 1
ATOM 743 C C . GLY A 1 93 ? -7.062 3.291 -4.791 1.00 95.25 93 GLY A C 1
ATOM 744 O O . GLY A 1 93 ? -7.308 4.498 -4.771 1.00 95.25 93 GLY A O 1
ATOM 745 N N . PHE A 1 94 ? -7.993 2.379 -4.488 1.00 96.62 94 PHE A N 1
ATOM 746 C CA . PHE A 1 94 ? -9.371 2.732 -4.115 1.00 96.62 94 PHE A CA 1
ATOM 747 C C . PHE A 1 94 ? -9.454 3.520 -2.810 1.00 96.62 94 PHE A C 1
ATOM 749 O O . PHE A 1 94 ? -10.296 4.408 -2.690 1.00 96.62 94 PHE A O 1
ATOM 756 N N . LEU A 1 95 ? -8.567 3.238 -1.856 1.00 96.56 95 LEU A N 1
ATOM 757 C CA . LEU A 1 95 ? -8.475 3.951 -0.582 1.00 96.56 95 LEU A CA 1
ATOM 758 C C . LEU A 1 95 ? -7.724 5.289 -0.690 1.00 96.56 95 LEU A C 1
ATOM 760 O O . LEU A 1 95 ? -7.633 6.014 0.298 1.00 96.56 95 LEU A O 1
ATOM 764 N N . GLY A 1 96 ? -7.246 5.654 -1.883 1.00 94.75 96 GLY A N 1
ATOM 765 C CA . GLY A 1 96 ? -6.712 6.985 -2.171 1.00 94.75 96 GLY A CA 1
ATOM 766 C C . GLY A 1 96 ? -5.195 7.126 -2.057 1.00 94.75 96 GLY A C 1
ATOM 767 O O . GLY A 1 96 ? -4.725 8.260 -1.986 1.00 94.75 96 GLY A O 1
ATOM 768 N N . SER A 1 97 ? -4.452 6.014 -2.060 1.00 95.25 97 SER A N 1
ATOM 769 C CA . SER A 1 97 ?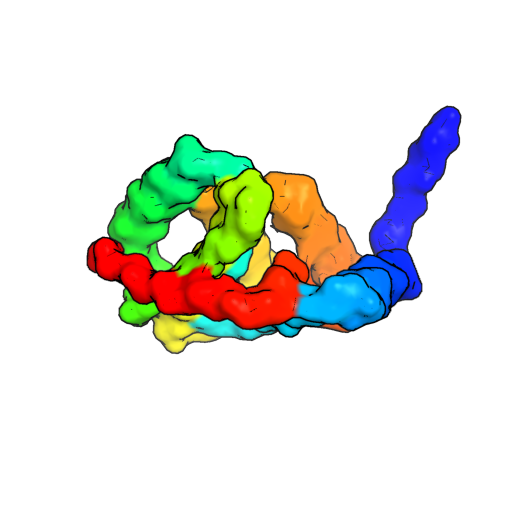 -2.987 6.018 -2.186 1.00 95.25 97 SER A CA 1
ATOM 770 C C . SER A 1 97 ? -2.525 6.714 -3.476 1.00 95.25 97 SER A C 1
AT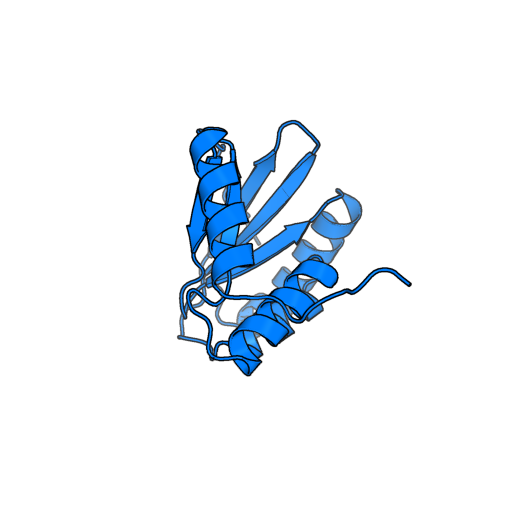OM 772 O O . SER A 1 97 ? -3.292 6.825 -4.444 1.00 95.25 97 SER A O 1
ATOM 774 N N . ASP A 1 98 ? -1.267 7.159 -3.510 1.00 92.50 98 ASP A N 1
ATOM 775 C CA . ASP A 1 98 ? -0.660 7.727 -4.710 1.00 92.50 98 ASP A CA 1
ATOM 776 C C . ASP A 1 98 ? -0.769 6.776 -5.917 1.00 92.50 98 ASP A C 1
ATOM 778 O O . ASP A 1 98 ? -0.328 5.623 -5.914 1.00 92.50 98 ASP A O 1
ATOM 782 N N . ARG A 1 99 ? -1.373 7.286 -6.993 1.00 91.38 99 ARG A N 1
ATOM 783 C CA . ARG A 1 99 ? -1.719 6.487 -8.176 1.00 91.38 99 ARG A CA 1
ATOM 784 C C . ARG A 1 99 ? -0.495 6.115 -8.996 1.00 91.38 99 ARG A C 1
ATOM 786 O O . ARG A 1 99 ? -0.521 5.090 -9.675 1.00 91.38 99 ARG A O 1
ATOM 793 N N . VAL A 1 100 ? 0.545 6.950 -8.974 1.00 90.19 100 VAL A N 1
ATOM 794 C CA . VAL A 1 100 ? 1.788 6.663 -9.693 1.00 90.19 100 VAL A CA 1
ATOM 795 C C . VAL A 1 100 ? 2.484 5.488 -9.016 1.00 90.19 100 VAL A C 1
ATOM 797 O O . VAL A 1 100 ? 2.876 4.543 -9.700 1.00 90.19 100 VAL A O 1
ATOM 800 N N . ARG A 1 101 ? 2.538 5.488 -7.682 1.00 89.12 101 ARG A N 1
ATOM 801 C CA . ARG A 1 101 ? 3.054 4.383 -6.875 1.00 89.12 101 ARG A CA 1
ATOM 802 C C . ARG A 1 101 ? 2.295 3.081 -7.127 1.00 89.12 101 ARG A C 1
ATOM 804 O O . ARG A 1 101 ? 2.927 2.062 -7.393 1.00 89.12 101 ARG A O 1
ATOM 811 N N . GLU A 1 102 ? 0.960 3.100 -7.112 1.00 91.88 102 GLU A N 1
ATOM 812 C CA . GLU A 1 102 ? 0.171 1.887 -7.393 1.00 91.88 102 GLU A CA 1
ATOM 813 C C . GLU A 1 102 ? 0.383 1.362 -8.815 1.00 91.88 102 GLU A C 1
ATOM 815 O O . GLU A 1 102 ? 0.516 0.155 -9.020 1.00 91.88 102 GLU A O 1
ATOM 820 N N . ALA A 1 103 ? 0.456 2.257 -9.803 1.00 90.06 103 ALA A N 1
ATOM 821 C CA . ALA A 1 103 ? 0.732 1.869 -11.180 1.00 90.06 103 ALA A CA 1
ATOM 822 C C . ALA A 1 103 ? 2.127 1.241 -11.319 1.00 90.06 103 ALA A C 1
ATOM 824 O O . ALA A 1 103 ? 2.269 0.225 -11.997 1.00 90.06 103 ALA A O 1
ATOM 825 N N . LEU A 1 104 ? 3.145 1.799 -10.655 1.00 87.81 104 LEU A N 1
ATOM 826 C CA . LEU A 1 104 ? 4.496 1.231 -10.633 1.00 87.81 104 LEU A CA 1
ATOM 827 C C . LEU A 1 104 ? 4.519 -0.156 -9.985 1.00 87.81 104 LEU A C 1
ATOM 829 O O . LEU A 1 104 ? 5.069 -1.083 -10.577 1.00 87.81 104 LEU A O 1
ATOM 833 N N . ASN A 1 105 ? 3.857 -0.326 -8.837 1.00 87.19 105 ASN A N 1
ATOM 834 C CA . ASN A 1 105 ? 3.728 -1.631 -8.187 1.00 87.19 105 ASN A CA 1
ATOM 835 C C . ASN A 1 105 ? 3.043 -2.650 -9.113 1.00 87.19 105 ASN A C 1
ATOM 837 O O . ASN A 1 105 ? 3.492 -3.790 -9.228 1.00 87.19 105 ASN A O 1
ATOM 841 N N . TYR A 1 106 ? 1.988 -2.242 -9.827 1.00 89.12 106 TYR A N 1
ATOM 842 C CA . TYR A 1 106 ? 1.289 -3.124 -10.761 1.00 89.12 106 TYR A CA 1
ATOM 843 C C . TYR A 1 106 ? 2.197 -3.560 -11.919 1.00 89.12 106 TYR A C 1
ATOM 845 O O . TYR A 1 106 ? 2.217 -4.737 -12.282 1.00 89.12 106 TYR A O 1
ATOM 853 N N . LEU A 1 107 ? 2.980 -2.631 -12.479 1.00 87.31 107 LEU A N 1
ATOM 854 C CA . LEU A 1 107 ? 3.955 -2.940 -13.529 1.00 87.31 107 LEU A CA 1
ATOM 855 C C . LEU A 1 107 ? 5.027 -3.918 -13.030 1.00 87.31 107 LEU A C 1
ATOM 857 O O . LEU A 1 107 ? 5.338 -4.875 -13.733 1.00 87.31 107 LEU A O 1
ATOM 861 N N . TRP A 1 108 ? 5.535 -3.736 -11.808 1.00 85.38 108 TRP A N 1
ATOM 862 C CA . TRP A 1 108 ? 6.498 -4.660 -11.203 1.00 85.38 108 TRP A CA 1
ATOM 863 C C . TRP A 1 108 ? 5.936 -6.069 -11.033 1.00 85.38 108 TRP A C 1
ATOM 865 O O . TRP A 1 108 ? 6.623 -7.033 -11.366 1.00 85.38 108 TRP A O 1
ATOM 875 N N . ILE A 1 109 ? 4.687 -6.204 -10.576 1.00 85.31 109 ILE A N 1
ATOM 876 C CA . ILE A 1 109 ? 4.032 -7.515 -10.468 1.00 85.31 109 ILE A CA 1
ATOM 877 C C . ILE A 1 109 ? 3.875 -8.158 -11.840 1.00 85.31 109 ILE A C 1
ATOM 879 O O . ILE A 1 109 ? 4.241 -9.321 -12.014 1.00 85.31 109 ILE A O 1
ATOM 883 N N . ARG A 1 110 ? 3.354 -7.405 -12.815 1.00 86.12 110 ARG A N 1
ATOM 884 C CA . ARG A 1 110 ? 3.155 -7.885 -14.187 1.00 86.12 110 ARG A CA 1
ATOM 885 C C . ARG A 1 110 ? 4.459 -8.413 -14.791 1.00 86.12 110 ARG A C 1
ATOM 887 O O . ARG A 1 110 ? 4.434 -9.407 -15.512 1.00 86.12 110 ARG A O 1
ATOM 894 N N . ASP A 1 111 ? 5.577 -7.771 -14.466 1.00 84.69 111 ASP A N 1
ATOM 895 C CA . ASP A 1 111 ? 6.903 -8.107 -14.984 1.00 84.69 111 ASP A CA 1
ATOM 896 C C . ASP A 1 111 ? 7.662 -9.114 -14.079 1.00 84.69 111 ASP A C 1
ATOM 898 O O . ASP A 1 111 ? 8.824 -9.429 -14.335 1.00 84.69 111 ASP A O 1
ATOM 902 N N . GLY A 1 112 ? 7.012 -9.662 -13.040 1.00 82.12 112 GLY A N 1
ATOM 903 C CA . GLY A 1 112 ? 7.539 -10.737 -12.187 1.00 82.12 112 GLY A CA 1
ATOM 904 C C . GLY A 1 112 ? 8.548 -10.303 -11.116 1.00 82.12 112 GLY A C 1
ATOM 905 O O . GLY A 1 112 ? 9.290 -11.140 -10.603 1.00 82.12 112 GLY A O 1
ATOM 906 N N . MET A 1 113 ? 8.599 -9.016 -10.770 1.00 80.62 113 MET A N 1
ATOM 907 C CA . MET A 1 113 ? 9.583 -8.450 -9.840 1.00 80.62 113 MET A CA 1
ATOM 908 C C . MET A 1 113 ? 9.147 -8.559 -8.371 1.00 80.62 113 MET A C 1
ATOM 910 O O . MET A 1 113 ? 7.975 -8.388 -8.037 1.00 80.62 113 MET A O 1
ATOM 914 N N . THR A 1 114 ? 10.110 -8.792 -7.470 1.00 71.12 114 THR A N 1
ATOM 915 C CA . THR A 1 114 ? 9.884 -8.874 -6.011 1.00 71.12 114 THR A CA 1
ATOM 916 C C . THR A 1 114 ? 10.918 -8.078 -5.212 1.00 71.12 114 THR A C 1
ATOM 918 O O . THR A 1 114 ? 12.108 -8.226 -5.515 1.00 71.12 114 THR A O 1
ATOM 921 N N . PRO A 1 115 ? 10.535 -7.343 -4.148 1.00 60.62 115 PRO A N 1
ATOM 922 C CA . PRO A 1 115 ? 9.217 -7.351 -3.502 1.00 60.62 115 PRO A CA 1
ATOM 923 C C . PRO A 1 115 ? 8.197 -6.389 -4.134 1.00 60.62 115 PRO A C 1
ATOM 925 O O . PRO A 1 115 ? 8.548 -5.375 -4.724 1.00 60.62 115 PRO A O 1
ATOM 928 N N . GLU A 1 116 ? 6.922 -6.759 -4.007 1.00 65.69 116 GLU A N 1
ATOM 929 C CA . GLU A 1 116 ? 5.807 -6.315 -4.867 1.00 65.69 116 GLU A CA 1
ATOM 930 C C . GLU A 1 116 ? 5.223 -4.938 -4.515 1.00 65.69 116 GLU A C 1
ATOM 932 O O . GLU A 1 116 ? 4.554 -4.325 -5.340 1.00 65.69 116 GLU A O 1
ATOM 937 N N . CYS A 1 117 ? 5.439 -4.475 -3.282 1.00 70.31 117 CYS A N 1
ATOM 938 C CA . CYS A 1 117 ? 5.018 -3.177 -2.754 1.00 70.31 117 CYS A CA 1
ATOM 939 C C . CYS A 1 117 ? 5.961 -2.804 -1.611 1.00 70.31 117 CYS A C 1
ATOM 941 O O . CYS A 1 117 ? 6.234 -3.636 -0.741 1.00 70.31 117 CYS A O 1
ATOM 943 N N . PHE A 1 118 ? 6.431 -1.564 -1.582 1.00 81.25 118 PHE A N 1
ATOM 944 C CA . PHE A 1 118 ? 7.112 -1.029 -0.414 1.00 81.25 118 PHE A CA 1
ATOM 945 C C . PHE A 1 118 ? 6.803 0.453 -0.224 1.00 81.25 118 PHE A C 1
ATOM 947 O O . PHE A 1 118 ? 6.326 1.136 -1.135 1.00 81.25 118 PHE A O 1
ATOM 954 N N . LEU A 1 119 ? 7.087 0.936 0.981 1.00 83.75 119 LEU A N 1
ATOM 955 C CA . LEU A 1 119 ? 7.172 2.354 1.295 1.00 83.75 119 LEU A CA 1
ATOM 956 C C . LEU A 1 119 ? 8.555 2.683 1.831 1.00 83.75 119 LEU A C 1
ATOM 958 O O . LEU A 1 119 ? 9.223 1.846 2.444 1.00 83.75 119 LEU A O 1
ATOM 962 N N . VAL A 1 120 ? 8.975 3.917 1.576 1.00 80.94 120 VAL A N 1
ATOM 963 C CA . VAL A 1 120 ? 10.240 4.448 2.063 1.00 80.94 120 VAL A CA 1
ATOM 964 C C . VAL A 1 120 ? 9.952 5.407 3.204 1.00 80.94 120 VAL A C 1
ATOM 966 O O . VAL A 1 120 ? 9.372 6.468 3.011 1.00 80.94 120 VAL A O 1
ATOM 969 N N . GLU A 1 121 ? 10.415 5.052 4.389 1.00 80.06 121 GLU A N 1
ATOM 970 C CA . GLU A 1 121 ? 10.173 5.771 5.630 1.00 80.06 121 GLU A CA 1
ATOM 971 C C . GLU A 1 121 ? 11.423 6.487 6.139 1.00 80.06 121 GLU A C 1
ATOM 973 O O . GLU A 1 121 ? 12.544 6.026 5.942 1.00 80.06 121 GLU A O 1
ATOM 978 N N . ASN A 1 122 ? 11.268 7.592 6.867 1.00 74.94 122 ASN A N 1
ATOM 979 C CA . ASN A 1 122 ? 12.410 8.190 7.573 1.00 74.94 122 ASN A CA 1
ATOM 980 C C . ASN A 1 122 ? 12.747 7.367 8.822 1.00 74.94 122 ASN A C 1
ATOM 982 O O . ASN A 1 122 ? 11.844 7.013 9.568 1.00 74.94 122 ASN A O 1
ATOM 986 N N . ALA A 1 123 ? 14.024 7.114 9.123 1.00 64.62 123 ALA A N 1
ATOM 987 C CA . ALA A 1 123 ? 14.377 6.455 10.382 1.00 64.62 123 ALA A CA 1
ATOM 988 C C . ALA A 1 123 ? 13.794 7.202 11.602 1.00 64.62 123 ALA A C 1
ATOM 990 O O . ALA A 1 123 ? 13.926 8.422 11.718 1.00 64.62 123 ALA A O 1
ATOM 991 N N . GLY A 1 124 ? 13.156 6.459 12.515 1.00 61.25 124 GLY A N 1
ATOM 992 C CA . GLY A 1 124 ? 12.583 7.007 13.750 1.00 61.25 124 GLY A CA 1
ATOM 993 C C . GLY A 1 124 ? 11.173 7.597 13.623 1.00 61.25 124 GLY A C 1
ATOM 994 O O . GLY A 1 124 ? 10.825 8.475 14.411 1.00 61.25 124 GLY A O 1
ATOM 995 N N . TYR A 1 125 ? 10.364 7.147 12.655 1.00 67.50 125 TYR A N 1
ATOM 996 C CA . TYR A 1 125 ? 8.946 7.514 12.576 1.00 67.50 125 TYR A CA 1
ATOM 997 C C . TYR A 1 125 ? 8.201 7.232 13.887 1.00 67.50 125 TYR A C 1
ATOM 999 O O . TYR A 1 125 ? 8.411 6.215 14.553 1.00 67.50 125 TYR A O 1
ATOM 1007 N N . VAL A 1 126 ? 7.288 8.139 14.236 1.00 63.28 126 VAL A N 1
ATOM 1008 C CA . VAL A 1 126 ? 6.350 7.936 15.339 1.00 63.28 126 VAL A CA 1
ATOM 1009 C C . VAL A 1 126 ? 5.183 7.120 14.807 1.00 63.28 126 VAL A C 1
ATOM 1011 O O . VAL A 1 126 ? 4.486 7.538 13.885 1.00 63.28 126 VAL A O 1
ATOM 1014 N N . LEU A 1 127 ? 4.990 5.937 15.383 1.00 70.75 127 LEU A N 1
ATOM 1015 C CA . LEU A 1 127 ? 3.848 5.094 15.072 1.00 70.75 127 LEU A CA 1
ATOM 1016 C C . LEU A 1 127 ? 2.620 5.628 15.808 1.00 70.75 127 LEU A C 1
ATOM 1018 O O . LEU A 1 127 ? 2.573 5.632 17.040 1.00 70.75 127 LEU A O 1
ATOM 1022 N N . HIS A 1 128 ? 1.607 6.031 15.055 1.00 79.38 128 HIS A N 1
ATOM 1023 C CA . HIS A 1 128 ? 0.327 6.437 15.611 1.00 79.38 128 HIS A CA 1
ATOM 1024 C C . HIS A 1 128 ? -0.723 5.360 15.350 1.00 79.38 128 HIS A C 1
ATOM 1026 O O . HIS A 1 128 ? -0.888 4.898 14.223 1.00 79.38 128 HIS A O 1
ATOM 1032 N N . ILE A 1 129 ? -1.462 4.971 16.390 1.00 81.06 129 ILE A N 1
ATOM 1033 C CA . ILE A 1 129 ? -2.600 4.058 16.251 1.00 81.06 129 ILE A CA 1
ATOM 1034 C C . ILE A 1 129 ? -3.811 4.871 15.809 1.00 81.06 129 ILE A C 1
ATOM 1036 O O . ILE A 1 129 ? -4.228 5.804 16.502 1.00 81.06 129 ILE A O 1
ATOM 1040 N N . LEU A 1 130 ? -4.403 4.491 14.681 1.00 80.75 130 LEU A N 1
ATOM 1041 C CA . LEU A 1 130 ? -5.647 5.075 14.217 1.00 80.75 130 LEU A CA 1
ATOM 1042 C C . LEU A 1 130 ? -6.827 4.335 14.853 1.00 80.75 130 LEU A C 1
ATOM 1044 O O . LEU A 1 130 ? -7.047 3.147 14.615 1.00 80.75 130 LEU A O 1
ATOM 1048 N N . LYS A 1 131 ? -7.600 5.051 15.672 1.00 76.31 131 LYS A N 1
ATOM 1049 C CA . LYS A 1 131 ? -8.868 4.548 16.205 1.00 76.31 131 LYS A CA 1
ATOM 1050 C C . LYS A 1 131 ? -9.968 4.840 15.185 1.00 76.31 131 LYS A C 1
ATOM 1052 O O . LYS A 1 131 ? -10.419 5.977 15.091 1.00 76.31 131 LYS A O 1
ATOM 1057 N N . LEU A 1 132 ? -10.317 3.813 14.411 1.00 73.25 132 LEU A N 1
ATOM 1058 C CA . LEU A 1 132 ? -11.405 3.806 13.427 1.00 73.25 132 LEU A CA 1
ATOM 1059 C C . LEU A 1 132 ? -12.728 3.374 14.041 1.00 73.25 132 LEU A C 1
ATOM 1061 O O . LEU A 1 132 ? -12.719 2.274 14.653 1.00 73.25 132 LEU A O 1
#

Secondary structure (DSSP, 8-state):
----PPPPHHHHHHHHHHHHHTTEEEEE--TTEEEEEESSHHHHHHHHHHHHHHTTTTT--EEEEEE-TTS-EEEEEE-SS---HHHHHHHHHHTT--HHHHHHHHHHHHTT-SS--EEEEETTPPPEEE--

Sequence (132 aa):
MSGHGNPTQEARDYEIDKALMAGRVIVYGTPTMLQLDLDSMEQYTKAVSLITHFKSHLGIPSVFWTESKSGNRHIYIHLNDPMPREDRIAWQGFLGSDRVREALNYLWIRDGMTPECFLVENAGYVLHILKL